Protein AF-A0A075FWF7-F1 (afdb_monomer_lite)

Organism: NCBI:txid1457766

Sequence (66 aa):
MRLLIELLDYLNIKELYPPQKEAIDFVDNGDSVLMSVPTAAGKTLVAYAALIRAVKAKKKEYILYH

Foldseek 3Di:
DVVLVVVCVVVVNPDQDPVLVVLLVCLLVVHDDDDDDDPPNPPVSSVVSNVVNCVVVVHDDDDDDD

pLDDT: mean 85.73, std 8.68, range [58.5, 94.25]

InterPro domains:
  IPR011545 DEAD/DEAH-box helicase domain [PF00270] (18-62)
  IPR027417 P-loop containing nucleoside triphosphate hydrolase [G3DSA:3.40.50.300] (2-66)
  IPR027417 P-loop containing nucleoside triphosphate hydrolase [SSF52540] (4-64)

Structure (mmCIF, N/CA/C/O backbone):
data_AF-A0A075FWF7-F1
#
_entry.id   AF-A0A075FWF7-F1
#
loop_
_atom_site.group_PDB
_atom_site.id
_atom_site.type_symbol
_atom_site.label_atom_id
_atom_site.label_alt_id
_atom_site.label_comp_id
_atom_site.label_asym_id
_atom_site.label_entity_id
_atom_site.label_seq_id
_atom_site.pdbx_PDB_ins_code
_atom_site.Cartn_x
_atom_site.Cartn_y
_atom_site.Cartn_z
_atom_site.occupancy
_atom_site.B_iso_or_equiv
_atom_site.auth_seq_id
_atom_site.auth_comp_id
_atom_site.auth_asym_id
_atom_site.auth_atom_id
_atom_site.pdbx_PDB_model_num
ATOM 1 N N . MET A 1 1 ? -4.508 10.415 1.633 1.00 61.88 1 MET A N 1
ATOM 2 C CA . MET A 1 1 ? -3.601 11.323 0.894 1.00 61.88 1 MET A CA 1
ATOM 3 C C . MET A 1 1 ? -2.366 11.804 1.658 1.00 61.88 1 MET A C 1
ATOM 5 O O . MET A 1 1 ? -1.331 11.235 1.375 1.00 61.88 1 MET A O 1
ATOM 9 N N . ARG A 1 2 ? -2.394 12.754 2.616 1.00 81.38 2 ARG A N 1
ATOM 10 C CA . ARG A 1 2 ? -1.140 13.345 3.172 1.00 81.38 2 ARG A CA 1
ATOM 11 C C . ARG A 1 2 ? -0.071 12.333 3.640 1.00 81.38 2 ARG A C 1
ATOM 13 O O . ARG A 1 2 ? 1.040 12.370 3.139 1.00 81.38 2 ARG A O 1
ATOM 20 N N . LEU A 1 3 ? -0.430 11.380 4.506 1.00 84.25 3 LEU A N 1
ATOM 21 C CA . LEU A 1 3 ? 0.524 10.358 4.987 1.00 84.25 3 LEU A CA 1
ATOM 22 C C . LEU A 1 3 ? 1.020 9.385 3.899 1.00 84.25 3 LEU A C 1
ATOM 24 O O . LEU A 1 3 ? 2.089 8.813 4.050 1.00 84.25 3 LEU A O 1
ATOM 28 N N . LEU A 1 4 ? 0.248 9.173 2.824 1.00 85.06 4 LEU A N 1
ATOM 29 C CA . LEU A 1 4 ? 0.701 8.336 1.708 1.00 85.06 4 LEU A CA 1
ATOM 30 C C . LEU A 1 4 ? 1.796 9.062 0.922 1.00 85.06 4 LEU A C 1
ATOM 32 O O . LEU A 1 4 ? 2.803 8.457 0.593 1.00 85.06 4 LEU A O 1
ATOM 36 N N . ILE A 1 5 ? 1.621 10.362 0.681 1.00 89.75 5 ILE A N 1
ATOM 37 C CA . ILE A 1 5 ? 2.621 11.198 0.005 1.00 89.75 5 ILE A CA 1
ATOM 38 C C . ILE A 1 5 ? 3.913 11.244 0.832 1.00 89.75 5 ILE A C 1
ATOM 40 O O . ILE A 1 5 ? 4.980 10.962 0.304 1.00 89.75 5 ILE A O 1
ATOM 44 N N . GLU A 1 6 ? 3.806 11.479 2.144 1.00 91.56 6 GLU A N 1
ATOM 45 C CA . GLU A 1 6 ? 4.963 11.475 3.056 1.00 91.56 6 GLU A CA 1
ATOM 46 C C . GLU A 1 6 ? 5.697 10.118 3.065 1.00 91.56 6 GLU A C 1
ATOM 48 O O . GLU A 1 6 ? 6.924 10.076 3.136 1.00 91.56 6 GLU A O 1
ATOM 53 N N . LEU A 1 7 ? 4.966 9.001 2.947 1.00 90.62 7 LEU A N 1
ATOM 54 C CA . LEU A 1 7 ? 5.560 7.668 2.827 1.00 90.62 7 LEU A CA 1
ATOM 55 C C . LEU A 1 7 ? 6.307 7.481 1.499 1.00 90.62 7 LEU A C 1
ATOM 57 O O . LEU A 1 7 ? 7.389 6.897 1.491 1.00 90.62 7 LEU A O 1
ATOM 61 N N . LEU A 1 8 ? 5.737 7.951 0.386 1.00 92.50 8 LEU A N 1
ATOM 62 C CA . LEU A 1 8 ? 6.379 7.875 -0.928 1.00 92.50 8 LEU A CA 1
ATOM 63 C C . LEU A 1 8 ? 7.679 8.682 -0.949 1.00 92.50 8 LEU A C 1
ATOM 65 O O . LEU A 1 8 ? 8.704 8.153 -1.377 1.00 92.50 8 LEU A O 1
ATOM 69 N N . ASP A 1 9 ? 7.660 9.898 -0.402 1.00 94.25 9 ASP A N 1
ATOM 70 C CA . ASP A 1 9 ? 8.848 10.744 -0.273 1.00 94.25 9 ASP A CA 1
ATOM 71 C C . ASP A 1 9 ? 9.915 10.080 0.611 1.00 94.25 9 ASP A C 1
ATOM 73 O O . ASP A 1 9 ? 11.082 10.000 0.226 1.00 94.25 9 ASP A O 1
ATOM 77 N N . TYR A 1 10 ? 9.518 9.535 1.768 1.00 92.62 10 TYR A N 1
ATOM 78 C CA . TYR A 1 10 ? 10.425 8.828 2.680 1.00 92.62 10 TYR A CA 1
ATOM 79 C C . TYR A 1 10 ? 11.092 7.609 2.026 1.00 92.62 10 TYR A C 1
ATOM 81 O O . TYR A 1 10 ? 12.277 7.353 2.241 1.00 92.62 10 TYR A O 1
ATOM 89 N N . LEU A 1 11 ? 10.344 6.863 1.210 1.00 90.56 11 LEU A N 1
ATOM 90 C CA . LEU A 1 11 ? 10.848 5.701 0.477 1.00 90.56 11 LEU A CA 1
ATOM 91 C C . LEU A 1 11 ? 11.530 6.072 -0.851 1.00 90.56 11 LEU A C 1
ATOM 93 O O . LEU A 1 11 ? 11.987 5.178 -1.564 1.00 90.56 11 LEU A O 1
ATOM 97 N N . ASN A 1 12 ? 11.612 7.366 -1.181 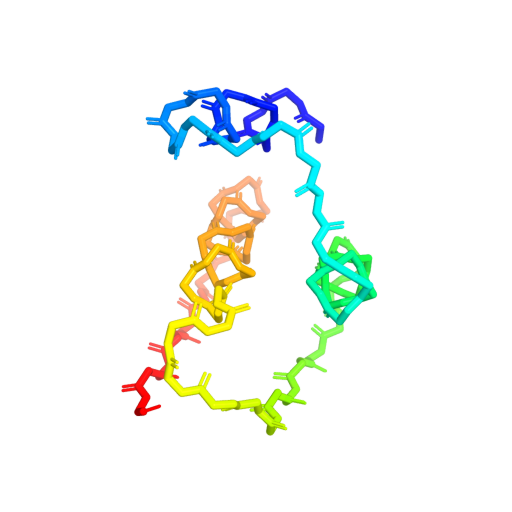1.00 93.88 12 ASN A N 1
ATOM 98 C CA . ASN A 1 12 ? 12.144 7.890 -2.439 1.00 93.88 12 ASN A CA 1
ATOM 99 C C . ASN A 1 12 ? 11.463 7.273 -3.682 1.00 93.88 12 ASN A C 1
ATOM 101 O O . ASN A 1 12 ? 12.102 6.980 -4.697 1.00 93.88 12 ASN A O 1
ATOM 105 N N . ILE A 1 13 ? 10.150 7.043 -3.585 1.00 91.88 13 ILE A N 1
ATOM 106 C CA . ILE A 1 13 ? 9.308 6.488 -4.646 1.00 91.88 13 ILE A CA 1
ATOM 107 C C . ILE A 1 13 ? 8.652 7.648 -5.385 1.00 91.88 13 ILE A C 1
ATOM 109 O O . ILE A 1 13 ? 7.759 8.307 -4.861 1.00 91.88 13 ILE A O 1
ATOM 113 N N . LYS A 1 14 ? 9.085 7.883 -6.625 1.00 91.50 14 LYS A N 1
ATOM 114 C CA . LYS A 1 14 ? 8.554 8.975 -7.454 1.00 91.50 14 LYS A CA 1
ATOM 115 C C . LYS A 1 14 ? 7.161 8.675 -7.992 1.00 91.50 14 LYS A C 1
ATOM 117 O O . LYS A 1 14 ? 6.315 9.559 -8.043 1.00 91.50 14 LYS A O 1
ATOM 122 N N . GLU A 1 15 ? 6.941 7.430 -8.403 1.00 91.31 15 GLU A N 1
ATOM 123 C CA . GLU A 1 15 ? 5.696 6.979 -9.012 1.00 91.31 15 GLU A CA 1
ATOM 124 C C . GLU A 1 15 ? 5.401 5.536 -8.603 1.00 91.31 15 GLU A C 1
ATOM 126 O O . GLU A 1 15 ? 6.307 4.721 -8.417 1.00 91.31 15 GLU A O 1
ATOM 131 N N . LEU A 1 16 ? 4.113 5.232 -8.462 1.00 91.12 16 LEU A N 1
ATOM 132 C CA . LEU A 1 16 ? 3.626 3.892 -8.163 1.00 91.12 16 LEU A CA 1
ATOM 133 C C . LEU A 1 16 ? 3.637 3.028 -9.423 1.00 91.12 16 LEU A C 1
ATOM 135 O O . LEU A 1 16 ? 3.160 3.454 -10.476 1.00 91.12 16 LEU A O 1
ATOM 139 N N . TYR A 1 17 ? 4.072 1.774 -9.299 1.00 90.38 17 TYR A N 1
ATOM 140 C CA . TYR A 1 17 ? 3.846 0.797 -10.363 1.00 90.38 17 TYR A CA 1
ATOM 141 C C . TYR A 1 17 ? 2.348 0.465 -10.482 1.00 90.38 17 TYR A C 1
ATOM 143 O O . TYR A 1 17 ? 1.648 0.476 -9.464 1.00 90.38 17 TYR A O 1
ATOM 151 N N . PRO A 1 18 ? 1.845 0.093 -11.678 1.00 90.56 18 PRO A N 1
ATOM 152 C CA . PRO A 1 18 ? 0.427 -0.208 -11.887 1.00 90.56 18 PRO A CA 1
ATOM 153 C C . PRO A 1 18 ? -0.208 -1.134 -10.831 1.00 90.56 18 PRO A C 1
ATOM 155 O O . PRO A 1 18 ? -1.215 -0.729 -10.251 1.00 90.56 18 PRO A O 1
ATOM 158 N N . PRO A 1 19 ? 0.390 -2.293 -10.467 1.00 89.38 19 PRO A N 1
ATOM 159 C CA . PRO A 1 19 ? -0.205 -3.167 -9.453 1.00 89.38 19 PRO A CA 1
ATOM 160 C C . PRO A 1 19 ? -0.207 -2.564 -8.039 1.00 89.38 19 PRO A C 1
ATOM 162 O O . PRO A 1 19 ? -1.031 -2.947 -7.217 1.00 89.38 19 PRO A O 1
ATOM 165 N N . GLN A 1 20 ? 0.700 -1.631 -7.723 1.00 91.25 20 GLN A N 1
ATOM 166 C CA . GLN A 1 20 ? 0.704 -0.940 -6.427 1.00 91.25 20 GLN A CA 1
ATOM 167 C C . GLN A 1 20 ? -0.420 0.085 -6.355 1.00 91.25 20 GLN A C 1
ATOM 169 O O . GLN A 1 20 ? -1.084 0.183 -5.330 1.00 91.25 20 GLN A O 1
ATOM 174 N N . LYS A 1 21 ? -0.619 0.843 -7.440 1.00 92.38 21 LYS A N 1
ATOM 175 C CA . LYS A 1 21 ? -1.675 1.851 -7.530 1.00 92.38 21 LYS A CA 1
ATOM 176 C C . LYS A 1 21 ? -3.047 1.207 -7.363 1.00 92.38 21 LYS A C 1
ATOM 178 O O . LYS A 1 21 ? -3.797 1.610 -6.487 1.00 92.38 21 LYS A O 1
ATOM 183 N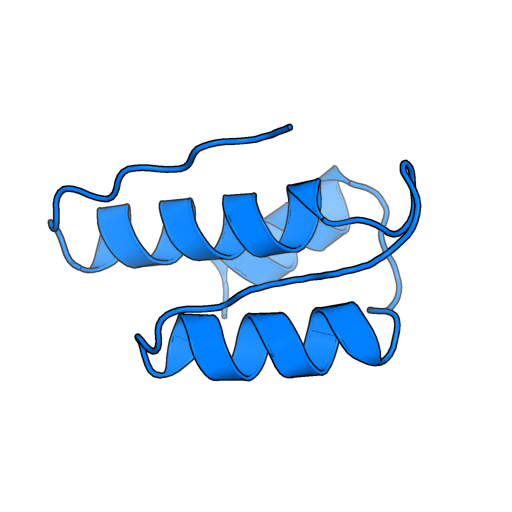 N . GLU A 1 22 ? -3.307 0.151 -8.130 1.00 92.25 22 GLU A N 1
ATOM 184 C CA . GLU A 1 22 ? -4.552 -0.611 -8.044 1.00 92.25 22 GLU A CA 1
ATOM 185 C C . GLU A 1 22 ? -4.778 -1.174 -6.631 1.00 92.25 22 GLU A C 1
ATOM 187 O O . GLU A 1 22 ? -5.846 -1.005 -6.048 1.00 92.25 22 GLU A O 1
ATOM 192 N N . ALA A 1 23 ? -3.749 -1.774 -6.027 1.00 92.44 23 ALA A N 1
ATOM 193 C CA . ALA A 1 23 ? -3.843 -2.293 -4.668 1.00 92.44 23 ALA A CA 1
ATOM 194 C C . ALA A 1 23 ? -4.092 -1.198 -3.613 1.00 92.44 23 ALA A C 1
ATOM 196 O O . ALA A 1 23 ? -4.853 -1.421 -2.674 1.00 92.44 23 ALA A O 1
ATOM 197 N N . ILE A 1 24 ? -3.470 -0.023 -3.751 1.00 92.56 24 ILE A N 1
ATOM 198 C CA . ILE A 1 24 ? -3.688 1.120 -2.853 1.00 92.56 24 ILE A CA 1
ATOM 199 C C . ILE A 1 24 ? -5.120 1.644 -2.980 1.00 92.56 24 ILE A C 1
ATOM 201 O O . ILE A 1 24 ? -5.727 1.946 -1.955 1.00 92.56 24 ILE A O 1
ATOM 205 N N . ASP A 1 25 ? -5.678 1.694 -4.190 1.00 93.12 25 ASP A N 1
ATOM 206 C CA . ASP A 1 25 ? -7.063 2.122 -4.407 1.00 93.12 25 ASP A CA 1
ATOM 207 C C . ASP A 1 25 ? -8.051 1.175 -3.692 1.00 93.12 25 ASP A C 1
ATOM 209 O O . ASP A 1 25 ? -8.950 1.630 -2.981 1.00 93.12 25 ASP A O 1
ATOM 213 N N . PHE A 1 26 ? -7.840 -0.146 -3.782 1.00 93.12 26 PHE A N 1
ATOM 214 C CA . PHE A 1 26 ? -8.617 -1.132 -3.014 1.00 93.12 26 PHE A CA 1
ATOM 215 C C . PHE A 1 26 ? -8.451 -0.963 -1.497 1.00 93.12 26 PHE A C 1
ATOM 217 O O . PHE A 1 26 ? -9.430 -0.991 -0.747 1.00 93.12 26 PHE A O 1
ATOM 224 N N . VAL A 1 27 ? -7.218 -0.743 -1.028 1.00 91.88 27 VAL A N 1
ATOM 225 C CA . VAL A 1 27 ? -6.941 -0.486 0.391 1.00 91.88 27 VAL A CA 1
ATOM 226 C C . VAL A 1 27 ? -7.680 0.758 0.877 1.00 91.88 27 VAL A C 1
ATOM 228 O O . VAL A 1 27 ? -8.307 0.697 1.933 1.00 91.88 27 VAL A O 1
ATOM 231 N N . ASP A 1 28 ? -7.648 1.866 0.134 1.00 90.62 28 ASP A N 1
ATOM 232 C CA . ASP A 1 28 ? -8.309 3.121 0.512 1.00 90.62 28 ASP A CA 1
ATOM 233 C C . ASP A 1 28 ? -9.839 2.958 0.591 1.00 90.62 28 ASP A C 1
ATOM 235 O O . ASP A 1 28 ? -10.462 3.488 1.519 1.00 90.62 28 ASP A O 1
ATOM 239 N N . ASN A 1 29 ? -10.431 2.133 -0.281 1.00 91.12 29 ASN A N 1
ATOM 240 C CA . ASN A 1 29 ? -11.846 1.738 -0.207 1.00 91.12 29 ASN A CA 1
ATOM 241 C C . ASN A 1 29 ? -12.154 0.819 0.986 1.00 91.12 29 ASN A C 1
ATOM 243 O O . ASN A 1 29 ? -13.292 0.727 1.448 1.00 91.12 29 ASN A O 1
ATOM 247 N N . GLY A 1 30 ? -11.124 0.196 1.556 1.00 88.75 30 GLY A N 1
ATOM 248 C CA . GLY A 1 30 ? -11.236 -0.725 2.6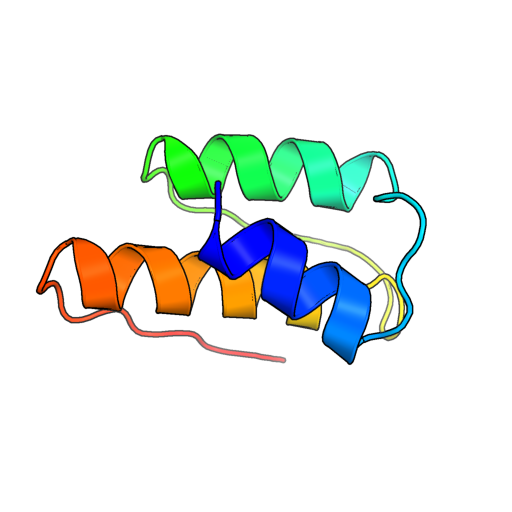73 1.00 88.75 30 GLY A CA 1
ATOM 249 C C . GLY A 1 30 ? -11.503 -2.167 2.292 1.00 88.75 30 GLY A C 1
ATOM 250 O O . GLY A 1 30 ? -11.924 -2.936 3.160 1.00 88.75 30 GLY A O 1
ATOM 251 N N . ASP A 1 31 ? -11.241 -2.508 1.038 1.00 90.12 31 ASP A N 1
ATOM 252 C CA . ASP A 1 31 ? -11.347 -3.856 0.518 1.00 90.12 31 ASP A CA 1
ATOM 253 C C . ASP A 1 31 ? -10.166 -4.715 0.988 1.00 90.12 31 ASP A C 1
ATOM 255 O O . ASP A 1 31 ? -9.081 -4.231 1.323 1.00 90.12 31 ASP A O 1
ATOM 259 N N . SER A 1 32 ? -10.379 -6.030 1.019 1.00 85.31 32 SER A N 1
ATOM 260 C CA . SER A 1 32 ? -9.291 -6.984 1.241 1.00 85.31 32 SER A CA 1
ATOM 261 C C . SER A 1 32 ? -8.496 -7.166 -0.050 1.00 85.31 32 SER A C 1
ATOM 263 O O . SER A 1 32 ? -9.081 -7.400 -1.104 1.00 85.31 32 SER A O 1
ATOM 265 N N . VAL A 1 33 ? -7.166 -7.110 0.037 1.00 88.62 33 VAL A N 1
ATOM 266 C CA . VAL A 1 33 ? -6.271 -7.208 -1.124 1.00 88.62 33 VAL A CA 1
ATOM 267 C C . VAL A 1 33 ? -5.384 -8.446 -1.018 1.00 88.62 33 VAL A C 1
ATOM 269 O O . VAL A 1 33 ? -4.732 -8.667 0.001 1.00 88.62 33 VAL A O 1
ATOM 272 N N . LEU A 1 34 ? -5.312 -9.225 -2.101 1.00 88.62 34 LEU A N 1
ATOM 273 C CA . LEU A 1 34 ? -4.358 -10.321 -2.280 1.00 88.62 34 LEU A CA 1
ATOM 274 C C . LEU A 1 34 ? -3.440 -9.997 -3.465 1.00 88.62 34 LEU A C 1
ATOM 276 O O . LEU A 1 34 ? -3.903 -9.899 -4.596 1.00 88.62 34 LEU A O 1
ATOM 280 N N . MET A 1 35 ? -2.133 -9.863 -3.222 1.00 86.12 35 MET A N 1
ATOM 281 C CA . MET A 1 35 ? -1.150 -9.586 -4.278 1.00 86.12 35 MET A CA 1
ATOM 282 C C . MET A 1 35 ? -0.234 -10.781 -4.550 1.00 86.12 35 MET A C 1
ATOM 284 O O . MET A 1 35 ? 0.621 -11.129 -3.730 1.00 86.12 35 MET A O 1
ATOM 288 N N . SER A 1 36 ? -0.321 -11.329 -5.762 1.00 86.75 36 SER A N 1
ATOM 289 C CA . SER A 1 36 ? 0.654 -12.287 -6.293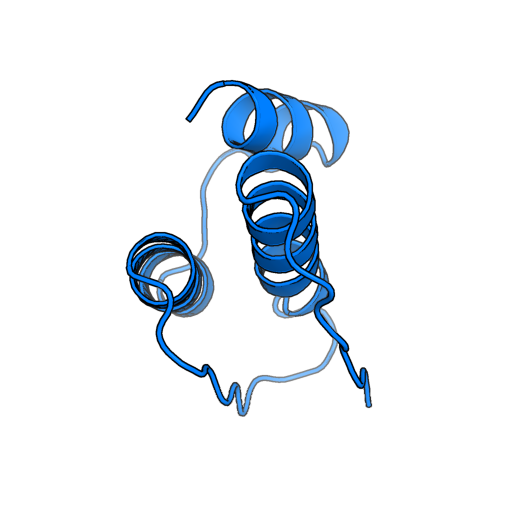 1.00 86.75 36 SER A CA 1
ATOM 290 C C . SER A 1 36 ? 1.660 -11.573 -7.197 1.00 86.75 36 SER A C 1
ATOM 292 O O . SER A 1 36 ? 1.526 -11.541 -8.416 1.00 86.75 36 SER A O 1
ATOM 294 N N . VAL A 1 37 ? 2.658 -10.938 -6.583 1.00 83.44 37 VAL A N 1
ATOM 295 C CA . VAL A 1 37 ? 3.770 -10.286 -7.298 1.00 83.44 37 VAL A CA 1
ATOM 296 C C . VAL A 1 37 ? 5.119 -10.810 -6.785 1.00 83.44 37 VAL A C 1
ATOM 298 O O . VAL A 1 37 ? 5.162 -11.374 -5.690 1.00 83.44 37 VAL A O 1
ATOM 301 N N . PRO A 1 38 ? 6.231 -10.670 -7.523 1.00 82.38 38 PRO A N 1
ATOM 302 C CA . PRO A 1 38 ? 7.548 -11.054 -7.018 1.00 82.38 38 PRO A CA 1
ATOM 303 C C . PRO A 1 38 ? 7.967 -10.253 -5.774 1.00 82.38 38 PRO A C 1
ATOM 305 O O . PRO A 1 38 ? 7.488 -9.140 -5.525 1.00 82.38 38 PRO A O 1
ATOM 308 N N . THR A 1 39 ? 8.901 -10.800 -4.997 1.00 73.38 39 THR A N 1
ATOM 309 C CA . THR A 1 39 ? 9.632 -10.040 -3.972 1.00 73.38 39 THR A CA 1
ATOM 310 C C . THR A 1 39 ? 10.312 -8.829 -4.629 1.00 73.38 39 THR A C 1
ATOM 312 O O . THR A 1 39 ? 10.712 -8.901 -5.786 1.00 73.38 39 THR A O 1
ATOM 315 N N . ALA A 1 40 ? 10.390 -7.700 -3.917 1.00 73.38 40 ALA A N 1
ATOM 316 C CA . ALA A 1 40 ? 10.835 -6.388 -4.420 1.00 73.38 40 ALA A CA 1
ATOM 317 C C . ALA A 1 40 ? 9.885 -5.641 -5.385 1.00 73.38 40 ALA A C 1
ATOM 319 O O . ALA A 1 40 ? 10.134 -4.476 -5.677 1.00 73.38 40 ALA A O 1
ATOM 320 N N . ALA A 1 41 ? 8.732 -6.203 -5.773 1.00 76.00 41 ALA A N 1
ATOM 321 C CA . ALA A 1 41 ? 7.719 -5.470 -6.555 1.00 76.00 41 ALA A CA 1
ATOM 322 C C . ALA A 1 41 ? 6.928 -4.416 -5.737 1.00 76.00 41 ALA A C 1
ATOM 324 O O . ALA A 1 41 ? 5.989 -3.793 -6.232 1.00 76.00 41 ALA A O 1
ATOM 325 N N . GLY A 1 42 ? 7.298 -4.206 -4.468 1.00 74.81 42 GLY A N 1
ATOM 326 C CA . GLY A 1 42 ? 6.730 -3.177 -3.593 1.00 74.81 42 GLY A CA 1
ATOM 327 C C . GLY A 1 42 ? 5.439 -3.561 -2.866 1.00 74.81 42 GLY A C 1
ATOM 328 O O . GLY A 1 42 ? 4.657 -2.681 -2.520 1.00 74.81 42 GLY A O 1
ATOM 329 N N . LYS A 1 43 ? 5.241 -4.851 -2.549 1.00 87.38 43 LYS A N 1
ATOM 330 C CA . LYS A 1 43 ? 4.167 -5.302 -1.633 1.00 87.38 43 LYS A CA 1
ATOM 331 C C . LYS A 1 43 ? 4.211 -4.582 -0.281 1.00 87.38 43 LYS A C 1
ATOM 333 O O . LYS A 1 43 ? 3.174 -4.273 0.294 1.00 87.38 43 LYS A O 1
ATOM 338 N N . THR A 1 44 ? 5.420 -4.285 0.206 1.00 88.38 44 THR A N 1
ATOM 339 C CA . THR A 1 44 ? 5.646 -3.553 1.460 1.00 88.38 44 THR A CA 1
ATOM 340 C C . THR A 1 44 ? 4.978 -2.179 1.453 1.00 88.38 44 THR A C 1
ATOM 342 O O . THR A 1 44 ? 4.383 -1.791 2.451 1.00 88.38 44 THR A O 1
ATOM 345 N N . LEU A 1 45 ? 5.015 -1.462 0.324 1.00 91.12 45 LEU A N 1
ATOM 346 C CA . LEU A 1 45 ? 4.400 -0.140 0.206 1.00 91.12 45 LEU A CA 1
ATOM 347 C C . LEU A 1 45 ? 2.877 -0.206 0.368 1.00 91.12 45 LEU A C 1
ATOM 349 O O . LEU A 1 45 ? 2.306 0.558 1.142 1.00 91.12 45 LEU A O 1
ATOM 353 N N . VAL A 1 46 ? 2.230 -1.143 -0.330 1.00 91.19 46 VAL A N 1
ATOM 354 C CA . VAL A 1 46 ? 0.771 -1.356 -0.270 1.00 91.19 46 VAL A CA 1
ATOM 355 C C . VAL A 1 46 ? 0.330 -1.658 1.156 1.00 91.19 46 VAL A C 1
ATOM 357 O O . VAL A 1 46 ? -0.664 -1.143 1.659 1.00 91.19 46 VAL A O 1
ATOM 360 N N . ALA A 1 47 ? 1.106 -2.472 1.845 1.00 89.69 47 ALA A N 1
ATOM 361 C CA . ALA A 1 47 ? 0.764 -2.897 3.179 1.00 89.69 47 ALA A CA 1
ATOM 362 C C . ALA A 1 47 ? 1.032 -1.813 4.247 1.00 89.69 47 ALA A C 1
ATOM 364 O O . ALA A 1 47 ? 0.283 -1.695 5.216 1.00 89.69 47 ALA A O 1
ATOM 365 N N . TYR A 1 48 ? 2.025 -0.942 4.043 1.00 91.50 48 TYR A N 1
ATOM 366 C CA . TYR A 1 48 ? 2.156 0.293 4.823 1.00 91.50 48 TYR A CA 1
ATOM 367 C C . TYR A 1 48 ? 0.981 1.247 4.591 1.00 91.50 48 TYR A C 1
ATOM 369 O O . TYR A 1 48 ? 0.484 1.836 5.553 1.00 91.50 48 TYR A O 1
ATOM 377 N N . ALA A 1 49 ? 0.489 1.366 3.354 1.00 91.12 49 ALA A N 1
ATOM 378 C CA . ALA A 1 49 ? -0.720 2.137 3.071 1.00 91.12 49 ALA A CA 1
ATOM 379 C C . ALA A 1 49 ? -1.936 1.583 3.843 1.00 91.12 49 ALA A C 1
ATOM 381 O O . ALA A 1 49 ? -2.676 2.367 4.445 1.00 91.12 49 ALA A O 1
ATOM 382 N N . ALA A 1 50 ? -2.075 0.253 3.930 1.00 90.44 50 ALA A N 1
ATOM 383 C CA . ALA A 1 50 ? -3.107 -0.396 4.742 1.00 90.44 50 ALA A CA 1
ATOM 384 C C . ALA A 1 50 ? -2.983 -0.026 6.229 1.00 90.44 50 ALA A C 1
ATOM 386 O O . ALA A 1 50 ? -3.906 0.570 6.783 1.00 90.44 50 ALA A O 1
ATOM 387 N N . LEU A 1 51 ? -1.803 -0.206 6.841 1.00 89.50 51 LEU A N 1
ATOM 388 C CA . LEU A 1 51 ? -1.567 0.188 8.243 1.00 89.50 51 LEU A CA 1
ATOM 389 C C . LEU A 1 51 ? -1.944 1.647 8.513 1.00 89.50 51 LEU A C 1
ATOM 391 O O . LEU A 1 51 ? -2.617 1.954 9.500 1.00 89.50 51 LEU A O 1
ATOM 395 N N . ILE A 1 52 ? -1.524 2.552 7.628 1.00 89.94 52 ILE A N 1
ATOM 396 C CA . ILE A 1 52 ? -1.830 3.979 7.735 1.00 89.94 52 ILE A CA 1
ATOM 397 C C . ILE A 1 52 ? -3.345 4.207 7.729 1.00 89.94 52 ILE A C 1
ATOM 399 O O . ILE A 1 52 ? -3.849 5.010 8.524 1.00 89.94 52 ILE A O 1
ATOM 403 N N . ARG A 1 53 ? -4.086 3.521 6.854 1.00 89.50 53 ARG A N 1
ATOM 404 C CA . ARG A 1 53 ? -5.550 3.581 6.835 1.00 89.50 53 ARG A CA 1
ATOM 405 C C . ARG A 1 53 ? -6.142 3.042 8.134 1.00 89.50 53 ARG A C 1
ATOM 407 O O . ARG A 1 53 ? -6.985 3.723 8.717 1.00 89.50 53 ARG A O 1
ATOM 414 N N . ALA A 1 54 ? -5.736 1.866 8.604 1.00 88.56 54 ALA A N 1
ATOM 415 C CA . ALA A 1 54 ? -6.301 1.278 9.818 1.00 88.56 54 ALA A CA 1
ATOM 416 C C . ALA A 1 54 ? -6.108 2.147 11.054 1.00 88.56 54 ALA A C 1
ATOM 418 O O . ALA A 1 54 ? -7.064 2.368 11.803 1.00 88.56 54 ALA A O 1
ATOM 419 N N . VAL A 1 55 ? -4.908 2.707 11.226 1.00 87.56 55 VAL A N 1
ATOM 420 C CA . VAL A 1 55 ? -4.613 3.640 12.319 1.00 87.56 55 VAL A CA 1
ATOM 421 C C . VAL A 1 55 ? -5.536 4.859 12.245 1.00 87.56 55 VAL A C 1
ATOM 423 O O . VAL A 1 55 ? -6.133 5.234 13.255 1.00 87.56 55 VAL A O 1
ATOM 426 N N . LYS A 1 56 ? -5.743 5.439 11.053 1.00 86.31 56 LYS A N 1
ATOM 427 C CA . LYS A 1 56 ? -6.695 6.552 10.862 1.00 86.31 56 LYS A CA 1
ATOM 428 C C . LYS A 1 56 ? -8.135 6.158 11.161 1.00 86.31 56 LYS A C 1
ATOM 430 O O . LYS A 1 56 ? -8.868 6.933 11.767 1.00 86.31 56 LYS A O 1
ATOM 435 N N . ALA A 1 57 ? -8.532 4.958 10.753 1.00 88.38 57 ALA A N 1
ATOM 436 C CA . ALA A 1 57 ? -9.861 4.420 10.999 1.00 88.38 57 ALA A CA 1
ATOM 437 C C . ALA A 1 57 ? -10.063 3.965 12.457 1.00 88.38 57 ALA A C 1
ATOM 439 O O . ALA A 1 57 ? -11.164 3.537 12.799 1.00 88.38 57 ALA A O 1
ATOM 440 N N . LYS A 1 58 ? -9.024 4.033 13.310 1.00 86.00 58 LYS A N 1
ATOM 441 C CA . LYS A 1 58 ? -8.996 3.465 14.670 1.00 86.00 58 LYS A CA 1
ATOM 442 C C . LYS A 1 58 ? -9.417 1.989 14.701 1.00 86.00 58 LYS A C 1
ATOM 444 O O . LYS A 1 58 ? -10.013 1.522 15.671 1.00 86.00 58 LYS A O 1
ATOM 449 N N . LYS A 1 59 ? -9.122 1.255 13.628 1.00 79.06 59 LYS A N 1
ATOM 450 C CA . LYS A 1 59 ? -9.403 -0.176 13.497 1.00 79.06 59 LYS A CA 1
ATOM 451 C C . LYS A 1 59 ? -8.137 -0.969 13.792 1.00 79.06 59 LYS A C 1
ATOM 453 O 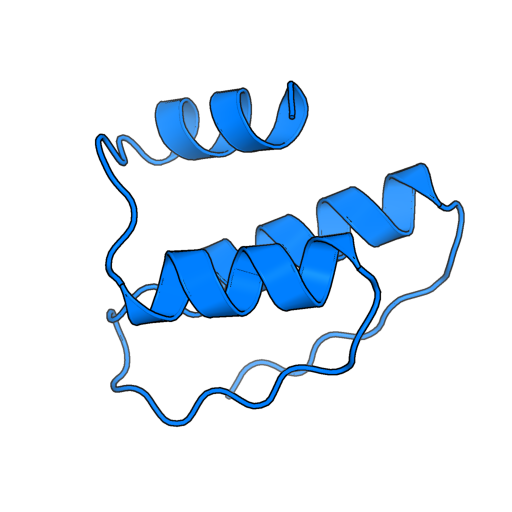O . LYS A 1 59 ? -7.033 -0.529 13.483 1.00 79.06 59 LYS A O 1
ATOM 458 N N . LYS A 1 60 ? -8.304 -2.155 14.378 1.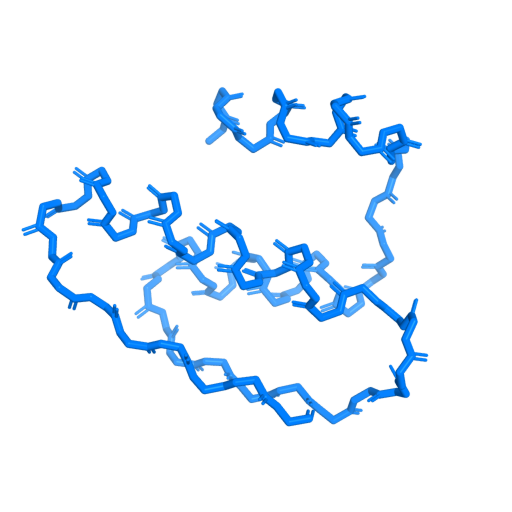00 72.62 60 LYS A N 1
ATOM 459 C CA . LYS A 1 60 ? -7.232 -3.152 14.395 1.00 72.62 60 LYS A CA 1
ATOM 460 C C . LYS A 1 60 ? -7.168 -3.787 13.012 1.00 72.62 60 LYS A C 1
ATOM 462 O O . LYS A 1 60 ? -8.189 -4.254 12.516 1.00 72.62 60 LYS A O 1
ATOM 467 N N . GLU A 1 61 ? -5.987 -3.803 12.418 1.00 71.88 61 GLU A N 1
ATOM 468 C CA . GLU A 1 61 ? -5.730 -4.454 11.137 1.00 71.88 61 GLU A CA 1
ATOM 469 C C . GLU A 1 61 ? -4.499 -5.338 11.302 1.00 71.88 61 GLU A C 1
ATOM 471 O O . GLU A 1 61 ? -3.542 -4.974 11.989 1.00 71.88 61 GLU A O 1
ATOM 476 N N . TYR A 1 62 ? -4.579 -6.540 10.746 1.00 70.19 62 TYR A N 1
ATOM 477 C CA . TYR A 1 62 ? -3.524 -7.537 10.814 1.00 70.19 62 TYR A CA 1
ATOM 478 C C . TYR A 1 62 ? -2.960 -7.692 9.419 1.00 70.19 62 TYR A C 1
ATOM 480 O O . TYR A 1 62 ? -3.716 -7.855 8.464 1.00 70.19 62 TYR A O 1
ATOM 488 N N . ILE A 1 63 ? -1.638 -7.666 9.313 1.00 68.94 63 ILE A N 1
ATOM 489 C CA . ILE A 1 63 ? -0.973 -7.898 8.043 1.00 68.94 63 ILE A CA 1
ATOM 490 C C . ILE A 1 63 ? -0.035 -9.078 8.208 1.00 68.94 63 ILE A C 1
ATOM 492 O O . ILE A 1 63 ? 0.880 -9.040 9.032 1.00 68.94 63 ILE A O 1
ATOM 496 N N . LEU A 1 64 ? -0.276 -10.120 7.417 1.00 64.94 64 LEU A N 1
ATOM 497 C CA . LEU A 1 64 ? 0.693 -11.182 7.203 1.00 64.94 64 LEU A CA 1
ATOM 498 C C . LEU A 1 64 ? 1.488 -10.874 5.939 1.00 64.94 64 LEU A C 1
ATOM 500 O O . LEU A 1 64 ? 0.926 -10.703 4.859 1.00 64.94 64 LEU A O 1
ATOM 504 N N . TYR A 1 65 ? 2.803 -10.819 6.105 1.00 62.75 65 TYR A N 1
ATOM 505 C CA . TYR A 1 65 ? 3.767 -10.666 5.029 1.00 62.75 65 TYR A CA 1
ATOM 506 C C . TYR A 1 65 ? 4.517 -11.987 4.868 1.00 62.75 65 TYR A C 1
ATOM 508 O O . TYR A 1 65 ? 5.124 -12.466 5.830 1.00 62.75 65 TYR A O 1
ATOM 516 N N . HIS A 1 66 ? 4.477 -12.558 3.666 1.00 58.50 66 HIS A N 1
ATOM 517 C CA . HIS A 1 66 ? 5.250 -13.731 3.258 1.00 58.50 66 HIS A CA 1
ATOM 518 C C . HIS A 1 66 ? 5.933 -13.453 1.917 1.00 58.50 66 HIS A C 1
ATOM 520 O O . HIS A 1 66 ? 5.310 -12.774 1.060 1.00 58.50 66 HIS A O 1
#

Secondary structure (DSSP, 8-state):
-HHHHHHHHHTT--S--HHHHHHHHHHHHT--------TTSSHHHHHHHHHHHHHHTT--------

Radius of gyration: 11.32 Å; chains: 1; bounding box: 24×27×27 Å